Protein AF-R1CLS2-F1 (afdb_monomer_lite)

Foldseek 3Di:
DDDDDPCLQVLLQVLLLVQCPVPDDCVLVPDPPPDPGDGQLRSLLVLQQVVRWDADSVQCVVVVSDPVSRDPVRTGNDQASPDDPVVCVVPHDRPGRHPPSVVSVVVVPPPPPPPPDPPPPDDDDDDDDDDDDDDDDDDDDDDDDDDDDDDDDDDDDDDD

pLDDT: mean 72.91, std 21.77, range [36.19, 95.88]

Structure (mmCIF, N/CA/C/O backbone):
data_AF-R1CLS2-F1
#
_entry.id   AF-R1CLS2-F1
#
loop_
_atom_site.group_PDB
_atom_site.id
_atom_site.type_symbol
_atom_site.label_atom_id
_atom_site.label_alt_id
_atom_site.label_comp_id
_atom_site.label_asym_id
_atom_site.label_entity_id
_atom_site.label_seq_id
_atom_site.pdbx_PDB_ins_code
_atom_site.Cartn_x
_atom_site.Cartn_y
_atom_site.Cartn_z
_atom_site.occupancy
_atom_site.B_iso_or_equiv
_atom_site.auth_seq_id
_atom_site.auth_comp_id
_atom_site.auth_asym_id
_atom_site.auth_atom_id
_atom_site.pdbx_PDB_model_num
ATOM 1 N N . MET A 1 1 ? 19.964 -4.151 0.908 1.00 48.62 1 MET A N 1
ATOM 2 C CA . MET A 1 1 ? 18.834 -3.335 1.401 1.00 48.62 1 MET A CA 1
ATOM 3 C C . MET A 1 1 ? 18.863 -2.016 0.656 1.00 48.62 1 MET A C 1
ATOM 5 O O . MET A 1 1 ? 19.918 -1.396 0.639 1.00 48.62 1 MET A O 1
ATOM 9 N N . ALA A 1 2 ? 17.778 -1.633 -0.018 1.00 56.06 2 ALA A N 1
ATOM 10 C CA . ALA A 1 2 ? 17.713 -0.343 -0.700 1.00 56.06 2 ALA A CA 1
ATOM 11 C C . ALA A 1 2 ? 17.706 0.777 0.351 1.00 56.06 2 ALA A C 1
ATOM 13 O O . ALA A 1 2 ? 16.836 0.814 1.221 1.00 56.06 2 ALA A O 1
ATOM 14 N N . THR A 1 3 ? 18.704 1.656 0.313 1.00 66.44 3 THR A N 1
ATOM 15 C CA . THR A 1 3 ? 18.784 2.803 1.221 1.00 66.44 3 THR A CA 1
ATOM 16 C C . THR A 1 3 ? 17.683 3.793 0.857 1.00 66.44 3 THR A C 1
ATOM 18 O O . THR A 1 3 ? 17.648 4.277 -0.270 1.00 66.44 3 THR A O 1
ATOM 21 N N . PHE A 1 4 ? 16.788 4.093 1.799 1.00 66.50 4 PHE A N 1
ATOM 22 C CA . PHE A 1 4 ? 15.681 5.028 1.590 1.00 66.50 4 PHE A CA 1
ATOM 23 C C . PHE A 1 4 ? 16.217 6.434 1.287 1.00 66.50 4 PHE A C 1
ATOM 25 O O . PHE A 1 4 ? 16.852 7.056 2.142 1.00 66.50 4 PHE A O 1
ATOM 32 N N . GLN A 1 5 ? 15.969 6.943 0.081 1.00 76.88 5 GLN A N 1
ATOM 33 C CA . GLN A 1 5 ? 16.401 8.274 -0.331 1.00 76.88 5 GLN A CA 1
ATOM 34 C C . GLN A 1 5 ? 15.282 9.301 -0.147 1.00 76.88 5 GLN A C 1
ATOM 36 O O . GLN A 1 5 ? 14.079 9.023 -0.229 1.00 76.88 5 GLN A O 1
ATOM 41 N N . LYS A 1 6 ? 15.677 10.555 0.091 1.00 75.31 6 LYS A N 1
ATOM 42 C CA . LYS A 1 6 ? 14.738 11.677 0.162 1.00 75.31 6 LYS A CA 1
ATOM 43 C C . LYS A 1 6 ? 13.980 11.785 -1.168 1.00 75.31 6 LYS A C 1
ATOM 45 O O . LYS A 1 6 ? 14.580 12.027 -2.207 1.00 75.31 6 LYS A O 1
ATOM 50 N N . GLY A 1 7 ? 12.655 11.639 -1.118 1.00 78.12 7 GLY A N 1
ATOM 51 C CA . GLY A 1 7 ? 11.774 11.688 -2.294 1.00 78.12 7 GLY A CA 1
ATOM 52 C C . GLY A 1 7 ? 11.154 10.342 -2.678 1.00 78.12 7 GLY A C 1
ATOM 53 O O . GLY A 1 7 ? 10.145 10.324 -3.384 1.00 78.12 7 GLY A O 1
ATOM 54 N N . ASP A 1 8 ? 11.659 9.233 -2.143 1.00 85.00 8 ASP A N 1
ATOM 55 C CA . ASP A 1 8 ? 11.155 7.888 -2.442 1.00 85.00 8 ASP A CA 1
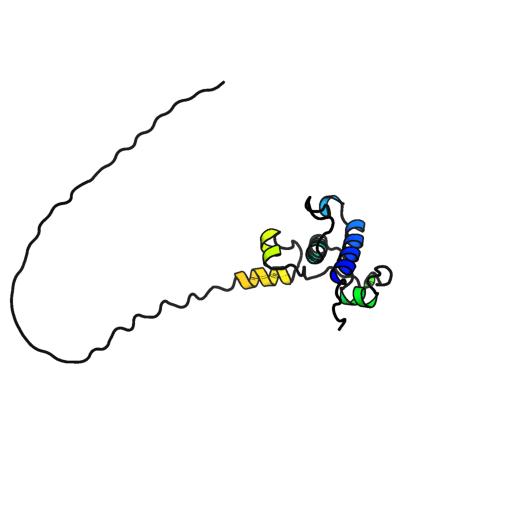ATOM 56 C C . ASP A 1 8 ? 9.723 7.677 -1.953 1.00 85.00 8 ASP A C 1
ATOM 58 O O . ASP A 1 8 ? 8.908 7.081 -2.651 1.00 85.00 8 ASP A O 1
ATOM 62 N N . SER A 1 9 ? 9.363 8.278 -0.814 1.00 85.50 9 SER A N 1
ATOM 63 C CA . SER A 1 9 ? 7.979 8.283 -0.319 1.00 85.50 9 SER A CA 1
ATOM 64 C C . SER A 1 9 ? 6.999 8.887 -1.332 1.00 85.50 9 SER A C 1
ATOM 66 O O . SER A 1 9 ? 5.923 8.340 -1.560 1.00 85.50 9 SER A O 1
ATOM 68 N N . ASN A 1 10 ? 7.382 9.987 -1.994 1.00 89.50 10 ASN A N 1
ATOM 69 C CA . ASN A 1 10 ? 6.529 10.643 -2.988 1.00 89.50 10 ASN A CA 1
ATOM 70 C C . ASN A 1 10 ? 6.423 9.815 -4.271 1.00 89.50 10 ASN A C 1
ATOM 72 O O . ASN A 1 10 ? 5.337 9.709 -4.837 1.00 89.50 10 ASN A O 1
ATOM 76 N N . ARG A 1 11 ? 7.533 9.215 -4.720 1.00 91.06 11 ARG A N 1
ATOM 77 C CA . ARG A 1 11 ? 7.553 8.357 -5.913 1.00 91.06 11 ARG A CA 1
ATOM 78 C C . ARG A 1 11 ? 6.727 7.087 -5.700 1.00 91.06 11 ARG A C 1
ATOM 80 O O . ARG A 1 11 ? 5.845 6.794 -6.503 1.00 91.06 11 ARG A O 1
ATOM 87 N N . CYS A 1 12 ? 6.921 6.424 -4.563 1.00 91.62 12 CYS A N 1
ATOM 88 C CA . CYS A 1 12 ? 6.144 5.265 -4.125 1.00 91.62 12 CYS A CA 1
ATOM 89 C C . CYS A 1 12 ? 4.646 5.585 -4.025 1.00 91.62 12 CYS A C 1
ATOM 91 O O . CYS A 1 12 ? 3.813 4.873 -4.582 1.00 91.62 12 CYS A O 1
ATOM 93 N N . ARG A 1 13 ? 4.296 6.706 -3.383 1.00 91.62 13 ARG A N 1
ATOM 94 C CA . ARG A 1 13 ? 2.909 7.172 -3.288 1.00 91.62 13 ARG A CA 1
ATOM 95 C C . ARG A 1 13 ? 2.264 7.320 -4.660 1.00 91.62 13 ARG A C 1
ATOM 97 O O . ARG A 1 13 ? 1.186 6.781 -4.871 1.00 91.62 13 ARG A O 1
ATOM 104 N N . ASN A 1 14 ? 2.917 8.034 -5.574 1.00 91.94 14 ASN A N 1
ATOM 105 C CA . ASN A 1 14 ? 2.370 8.282 -6.905 1.00 91.94 14 ASN A CA 1
ATOM 106 C C . ASN A 1 14 ? 2.183 6.968 -7.687 1.00 91.94 14 ASN A C 1
ATOM 108 O O . ASN A 1 14 ? 1.203 6.824 -8.414 1.00 91.94 14 ASN A O 1
ATOM 112 N N . ALA A 1 15 ? 3.097 6.005 -7.528 1.00 93.25 15 ALA A N 1
ATOM 113 C CA . ALA A 1 15 ? 2.966 4.676 -8.118 1.00 93.25 15 ALA A CA 1
ATOM 114 C C . ALA A 1 15 ? 1.733 3.938 -7.561 1.00 93.25 15 ALA A C 1
ATOM 116 O O . ALA A 1 15 ? 0.880 3.491 -8.325 1.00 93.25 15 ALA A O 1
ATOM 117 N N . TYR A 1 16 ? 1.564 3.889 -6.239 1.00 93.94 16 TYR A N 1
ATOM 118 C CA . TYR A 1 16 ? 0.385 3.256 -5.640 1.00 93.94 16 TYR A CA 1
ATOM 119 C C . TYR A 1 16 ? -0.923 3.969 -5.987 1.00 93.94 16 TYR A C 1
ATOM 121 O O . TYR A 1 16 ? -1.912 3.298 -6.265 1.00 93.94 16 TYR A O 1
ATOM 129 N N . GLU A 1 17 ? -0.942 5.303 -6.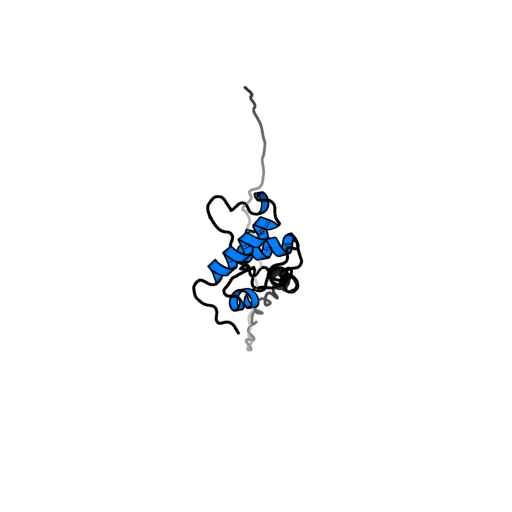030 1.00 92.38 17 GLU A N 1
ATOM 130 C CA . GLU A 1 17 ? -2.116 6.067 -6.469 1.00 92.38 17 GLU A CA 1
ATOM 131 C C . GLU A 1 17 ? -2.544 5.654 -7.879 1.00 92.38 17 GLU A C 1
ATOM 133 O O . GLU A 1 17 ? -3.722 5.378 -8.087 1.00 92.38 17 GLU A O 1
ATOM 138 N N . LYS A 1 18 ? -1.609 5.531 -8.834 1.00 91.75 18 LYS A N 1
ATOM 139 C CA . LYS A 1 18 ? -1.923 5.068 -10.198 1.00 91.75 18 LYS A CA 1
ATOM 140 C C . LYS A 1 18 ? -2.582 3.689 -10.198 1.00 91.75 18 LYS A C 1
ATOM 142 O O . LYS A 1 18 ? -3.587 3.498 -10.878 1.00 91.75 18 LYS A O 1
ATOM 147 N N . VAL A 1 19 ? -2.044 2.743 -9.425 1.00 93.06 19 VAL A N 1
ATOM 148 C CA . VAL A 1 19 ? -2.601 1.383 -9.335 1.00 93.06 19 VAL A CA 1
ATOM 149 C C . VAL A 1 19 ? -4.007 1.402 -8.742 1.00 93.06 19 VAL A C 1
ATOM 151 O O . VAL A 1 19 ? -4.910 0.761 -9.276 1.00 93.06 19 VAL A O 1
ATOM 154 N N . LEU A 1 20 ? -4.205 2.156 -7.662 1.00 92.31 20 LEU A N 1
ATOM 155 C CA . LEU A 1 20 ? -5.496 2.252 -6.993 1.00 92.31 20 LEU A CA 1
ATOM 156 C C . LEU A 1 20 ? -6.531 2.965 -7.867 1.00 92.31 20 LEU A C 1
ATOM 158 O O . LEU A 1 20 ? -7.653 2.486 -7.966 1.00 92.31 20 LEU A O 1
ATOM 162 N N . HIS A 1 21 ? -6.157 4.041 -8.565 1.00 90.44 21 HIS A N 1
ATOM 163 C CA . HIS A 1 21 ? -7.028 4.734 -9.521 1.00 90.44 21 HIS A CA 1
ATOM 164 C C . HIS A 1 21 ? -7.456 3.864 -10.703 1.00 90.44 21 HIS A C 1
ATOM 166 O O . HIS A 1 21 ? -8.518 4.115 -11.268 1.00 90.44 21 HIS A O 1
ATOM 172 N N . ALA A 1 22 ? -6.661 2.858 -11.069 1.00 90.25 22 ALA A N 1
ATOM 173 C CA . ALA A 1 22 ? -7.019 1.917 -12.122 1.00 90.25 22 ALA A CA 1
ATOM 174 C C . ALA A 1 22 ? -8.029 0.847 -11.665 1.00 90.25 22 ALA A C 1
ATOM 176 O O . ALA A 1 22 ? -8.716 0.282 -12.509 1.00 90.25 22 ALA A O 1
ATOM 177 N N . GLN A 1 23 ? -8.117 0.555 -10.361 1.00 90.31 23 GLN A N 1
ATOM 178 C CA . GLN A 1 23 ? -8.916 -0.567 -9.838 1.00 90.31 23 GLN A CA 1
ATOM 179 C C . GLN A 1 23 ? -10.092 -0.146 -8.952 1.00 90.31 23 GLN A C 1
ATOM 181 O O . GLN A 1 23 ? -11.074 -0.875 -8.849 1.00 90.31 23 GLN A O 1
ATOM 186 N N . LEU A 1 24 ? -10.011 1.012 -8.298 1.00 88.69 24 LEU A N 1
ATOM 187 C CA . LEU A 1 24 ? -11.019 1.483 -7.355 1.00 88.69 24 LEU A CA 1
ATOM 188 C C . LEU A 1 24 ? -11.796 2.666 -7.924 1.00 88.69 24 LEU A C 1
ATOM 190 O O . LEU A 1 24 ? -11.267 3.516 -8.642 1.00 88.69 24 LEU A O 1
ATOM 194 N N . ALA A 1 25 ? -13.071 2.748 -7.546 1.00 85.25 25 ALA A N 1
ATOM 195 C CA . ALA A 1 25 ? -13.911 3.883 -7.890 1.00 85.25 25 ALA A CA 1
ATOM 196 C C . ALA A 1 25 ? -13.323 5.180 -7.316 1.00 85.25 25 ALA A C 1
ATOM 198 O O . ALA A 1 25 ? -12.895 5.223 -6.160 1.00 85.25 25 ALA A O 1
ATOM 199 N N . ARG A 1 26 ? -13.376 6.269 -8.094 1.00 79.25 26 ARG A N 1
ATOM 200 C CA . ARG A 1 26 ? -12.875 7.588 -7.668 1.00 79.25 26 ARG A CA 1
ATOM 201 C C . ARG A 1 26 ? -13.429 8.037 -6.317 1.00 79.25 26 ARG A C 1
ATOM 203 O O . ARG A 1 26 ? -12.672 8.595 -5.543 1.00 79.25 26 ARG A O 1
ATOM 210 N N . ALA A 1 27 ? -14.686 7.721 -6.003 1.00 77.88 27 ALA A N 1
ATOM 211 C CA . ALA A 1 27 ? -15.310 8.068 -4.725 1.00 77.88 27 ALA A CA 1
ATOM 212 C C . ALA A 1 27 ? -14.598 7.463 -3.495 1.00 77.88 27 ALA A C 1
ATOM 214 O O . ALA A 1 27 ? -14.618 8.057 -2.423 1.00 77.88 27 ALA A O 1
ATOM 215 N N . LEU A 1 28 ? -13.949 6.301 -3.639 1.00 78.50 28 LEU A N 1
ATOM 216 C CA . LEU A 1 28 ? -13.178 5.653 -2.565 1.00 78.50 28 LEU A CA 1
ATOM 217 C C . LEU A 1 28 ? -11.769 6.242 -2.415 1.00 78.50 28 LEU A C 1
ATOM 219 O O . LEU A 1 28 ? -11.137 6.117 -1.366 1.00 78.50 28 LEU A O 1
ATOM 223 N N . LEU A 1 29 ? -11.282 6.860 -3.489 1.00 75.19 29 LEU A N 1
ATOM 224 C CA . LEU A 1 29 ? -9.976 7.503 -3.589 1.00 75.19 29 LEU A CA 1
ATOM 225 C C . LEU A 1 29 ? -10.060 9.010 -3.372 1.00 75.19 29 LEU A C 1
ATOM 227 O O . LEU A 1 29 ? -9.019 9.660 -3.315 1.00 75.19 29 LEU A O 1
ATOM 231 N N . ASP A 1 30 ? -11.276 9.559 -3.300 1.00 61.69 30 ASP A N 1
ATOM 232 C CA . ASP A 1 30 ? -11.491 10.994 -3.315 1.00 61.69 30 ASP A CA 1
ATOM 233 C C . ASP A 1 30 ? -10.780 11.592 -2.100 1.00 61.69 30 ASP A C 1
ATOM 235 O O . ASP A 1 30 ? -11.051 11.200 -0.953 1.00 61.69 30 ASP A O 1
ATOM 239 N N . PRO A 1 31 ? -9.788 12.464 -2.326 1.00 59.91 31 PRO A N 1
ATOM 240 C CA . PRO A 1 31 ? -9.009 13.004 -1.244 1.00 59.91 31 PRO A CA 1
ATOM 241 C C . PRO A 1 31 ? -9.921 13.695 -0.236 1.00 59.91 31 PRO A C 1
ATOM 243 O O . PRO A 1 31 ? -10.834 14.448 -0.579 1.00 59.91 31 PRO A O 1
ATOM 246 N N . HIS A 1 32 ? -9.603 13.511 1.045 1.00 53.94 32 HIS A N 1
ATOM 247 C CA . HIS A 1 32 ? -10.025 14.440 2.085 1.00 53.94 32 HIS A CA 1
ATOM 248 C C . HIS A 1 32 ? -9.829 15.858 1.531 1.00 53.94 32 HIS A C 1
ATOM 250 O O . HIS A 1 32 ? -8.701 16.176 1.151 1.00 53.94 32 HIS A O 1
ATOM 256 N N . LYS A 1 33 ? -10.910 16.657 1.469 1.00 54.22 33 LYS A N 1
ATOM 257 C CA . LYS A 1 33 ? -11.125 17.939 0.745 1.00 54.22 33 LYS A CA 1
ATOM 258 C C . LYS A 1 33 ? -10.025 19.033 0.823 1.00 54.22 33 LYS A C 1
ATOM 260 O O . LYS A 1 33 ? -10.251 20.157 0.395 1.00 54.22 33 LYS A O 1
ATOM 265 N N . LYS A 1 34 ? -8.850 18.753 1.393 1.00 58.12 34 LYS A N 1
ATOM 266 C CA . LYS A 1 34 ? -7.709 19.652 1.601 1.00 58.12 34 LYS A CA 1
ATOM 267 C C . LYS A 1 34 ? -6.365 19.135 1.049 1.00 58.12 34 LYS A C 1
ATOM 269 O O . LYS A 1 34 ? -5.460 19.945 0.904 1.00 58.12 34 LYS A O 1
ATOM 274 N N . ASN A 1 35 ? -6.198 17.841 0.739 1.00 58.16 35 ASN A N 1
ATOM 275 C CA . ASN A 1 35 ? -4.904 17.281 0.306 1.00 58.16 35 ASN A CA 1
ATOM 276 C C . ASN A 1 35 ? -4.974 16.680 -1.098 1.00 58.16 35 ASN A C 1
ATOM 278 O O . ASN A 1 35 ? -5.714 15.738 -1.323 1.00 58.16 35 ASN A O 1
ATOM 282 N N . LYS A 1 36 ? -4.133 17.158 -2.021 1.00 72.44 36 LYS A N 1
ATOM 283 C CA . LYS A 1 36 ? -4.066 16.672 -3.413 1.00 72.44 36 LYS A CA 1
ATOM 284 C C . LYS A 1 36 ? -3.644 15.195 -3.549 1.00 72.44 36 LYS A C 1
ATOM 286 O O . LYS A 1 36 ? -3.848 14.616 -4.608 1.00 72.44 36 LYS A O 1
ATOM 291 N N . HIS A 1 37 ? -3.047 14.608 -2.508 1.00 81.69 37 HIS A N 1
ATOM 292 C CA . HIS A 1 37 ? -2.460 13.267 -2.543 1.00 81.69 37 HIS A CA 1
ATOM 293 C C . HIS A 1 37 ? -2.788 12.444 -1.289 1.00 81.69 37 HIS A C 1
ATOM 295 O O . HIS A 1 37 ? -2.855 12.976 -0.177 1.00 81.69 37 HIS A O 1
ATOM 301 N N . ILE A 1 38 ? -2.909 11.133 -1.469 1.00 87.19 38 ILE A N 1
ATOM 302 C CA . ILE A 1 38 ? -3.156 10.106 -0.457 1.00 87.19 38 ILE A CA 1
ATOM 303 C C . ILE A 1 38 ? -1.816 9.636 0.116 1.00 87.19 38 ILE A C 1
ATOM 305 O O . ILE A 1 38 ? -0.906 9.310 -0.624 1.00 87.19 38 ILE A O 1
ATOM 309 N N . SER A 1 39 ? -1.640 9.566 1.437 1.00 88.69 39 SER A N 1
ATOM 310 C CA . SER A 1 39 ? -0.372 9.061 2.005 1.00 88.69 39 SER A CA 1
ATOM 311 C C . SER A 1 39 ? -0.088 7.594 1.628 1.00 88.69 39 SER A C 1
ATOM 313 O O . SER A 1 39 ? -1.022 6.813 1.464 1.00 88.69 39 SER A O 1
ATOM 315 N N . VAL A 1 40 ? 1.188 7.177 1.594 1.00 91.50 40 VAL A N 1
ATOM 316 C CA . VAL A 1 40 ? 1.577 5.770 1.325 1.00 91.50 40 VAL A CA 1
ATOM 317 C C . VAL A 1 40 ? 0.836 4.791 2.240 1.00 91.50 40 VAL A C 1
ATOM 319 O O . VAL A 1 40 ? 0.314 3.781 1.773 1.00 91.50 40 VAL A O 1
ATOM 322 N N . GLY A 1 41 ? 0.740 5.101 3.537 1.00 92.25 41 GLY A N 1
ATOM 323 C CA . GLY A 1 41 ? 0.046 4.235 4.489 1.00 92.25 41 GLY A CA 1
ATOM 324 C C . GLY A 1 41 ? -1.459 4.130 4.224 1.00 92.25 41 GLY A C 1
ATOM 325 O O . GLY A 1 41 ? -2.053 3.069 4.408 1.00 92.25 41 GLY A O 1
ATOM 326 N N . ARG A 1 42 ? -2.086 5.202 3.725 1.00 90.88 42 ARG A N 1
ATOM 327 C CA . ARG A 1 42 ? -3.493 5.171 3.307 1.00 90.88 42 ARG A CA 1
ATOM 328 C C . ARG A 1 42 ? -3.673 4.399 1.997 1.00 90.88 42 ARG A C 1
ATOM 330 O O . ARG A 1 42 ? -4.616 3.621 1.914 1.00 90.88 42 ARG A O 1
ATOM 337 N N . CYS A 1 43 ? -2.757 4.522 1.032 1.00 93.19 43 CYS A N 1
ATOM 338 C CA . CYS A 1 43 ? -2.761 3.681 -0.170 1.00 93.19 43 CYS A CA 1
ATOM 339 C C . CYS A 1 43 ? -2.691 2.191 0.194 1.00 93.19 43 CYS A C 1
ATOM 341 O O . CYS A 1 43 ? -3.496 1.398 -0.284 1.00 93.19 43 CYS A O 1
ATOM 343 N N . ARG A 1 44 ? -1.786 1.816 1.106 1.00 94.81 44 ARG A N 1
ATOM 344 C CA . ARG A 1 44 ? -1.667 0.429 1.582 1.00 94.81 44 ARG A CA 1
ATOM 345 C C . ARG A 1 44 ? -2.907 -0.031 2.344 1.00 94.81 44 ARG A C 1
ATOM 347 O O . ARG A 1 44 ? -3.340 -1.156 2.152 1.00 94.81 44 ARG A O 1
ATOM 354 N N . MET A 1 45 ? -3.516 0.830 3.159 1.00 94.00 45 MET A N 1
ATOM 355 C CA . MET A 1 45 ? -4.787 0.516 3.822 1.00 94.00 45 MET A CA 1
ATOM 356 C C . MET A 1 45 ? -5.912 0.246 2.810 1.00 94.00 45 MET A C 1
ATOM 358 O O . MET A 1 45 ? -6.643 -0.724 2.965 1.00 94.00 45 MET A O 1
ATOM 362 N N . LEU A 1 46 ? -6.054 1.074 1.772 1.00 93.44 46 LEU A N 1
ATOM 363 C CA . LEU A 1 46 ? -7.044 0.846 0.715 1.00 93.44 46 LEU A CA 1
ATOM 364 C C . LEU A 1 46 ? -6.767 -0.464 -0.028 1.00 93.44 46 LEU A C 1
ATOM 366 O O . LEU A 1 46 ? -7.694 -1.225 -0.285 1.00 93.44 46 LEU A O 1
ATOM 370 N N . ALA A 1 47 ? -5.496 -0.759 -0.298 1.00 94.94 47 ALA A N 1
ATOM 371 C CA . ALA A 1 47 ? -5.101 -2.019 -0.908 1.00 94.94 47 ALA A CA 1
ATOM 372 C C . ALA A 1 47 ? -5.461 -3.237 -0.043 1.00 94.94 47 ALA A C 1
ATOM 374 O O . ALA A 1 47 ? -6.039 -4.183 -0.565 1.00 94.94 47 ALA A O 1
ATOM 375 N N . VAL A 1 48 ? -5.220 -3.183 1.273 1.00 95.25 48 VAL A N 1
ATOM 376 C CA . VAL A 1 48 ? -5.668 -4.217 2.228 1.00 95.25 48 VAL A CA 1
ATOM 377 C C . VAL A 1 48 ? -7.190 -4.371 2.189 1.00 95.25 48 VAL A C 1
ATOM 379 O O . VAL A 1 48 ? -7.705 -5.478 2.063 1.00 95.25 48 VAL A O 1
ATOM 382 N N . ASN A 1 49 ? -7.921 -3.260 2.307 1.00 94.31 49 ASN A N 1
ATOM 383 C CA . ASN A 1 49 ? -9.376 -3.270 2.460 1.00 94.31 49 ASN A CA 1
ATOM 384 C C . ASN A 1 49 ? -10.109 -3.768 1.207 1.00 94.31 49 ASN A C 1
ATOM 386 O O . ASN A 1 49 ? -11.197 -4.326 1.324 1.00 94.31 49 ASN A O 1
ATOM 390 N N . HIS A 1 50 ? -9.524 -3.549 0.028 1.00 94.19 50 HIS A N 1
ATOM 391 C CA . HIS A 1 50 ? -10.107 -3.912 -1.263 1.00 94.19 50 HIS A CA 1
ATOM 392 C C . HIS A 1 50 ? -9.368 -5.059 -1.966 1.00 94.19 50 HIS A C 1
ATOM 394 O O . HIS A 1 50 ? -9.632 -5.309 -3.138 1.00 94.19 50 HIS A O 1
ATOM 400 N N . ALA A 1 51 ? -8.448 -5.739 -1.272 1.00 94.56 51 ALA A N 1
ATOM 401 C CA . ALA A 1 51 ? -7.631 -6.825 -1.814 1.00 94.56 51 ALA A CA 1
ATOM 402 C C . ALA A 1 51 ? -6.918 -6.469 -3.139 1.00 94.56 51 ALA A C 1
ATOM 404 O O . ALA A 1 51 ? -6.823 -7.285 -4.053 1.00 94.56 51 ALA A O 1
ATOM 405 N N . VAL A 1 52 ? -6.400 -5.241 -3.243 1.00 94.88 52 VAL A N 1
ATOM 406 C CA . VAL A 1 52 ? -5.656 -4.780 -4.423 1.00 94.88 52 VAL A CA 1
ATOM 407 C C . VAL A 1 52 ? -4.184 -5.143 -4.274 1.00 94.88 52 VAL A C 1
ATOM 409 O O . VAL A 1 52 ? -3.530 -4.747 -3.308 1.00 94.88 52 VAL A O 1
ATOM 412 N N . ALA A 1 53 ? -3.647 -5.866 -5.255 1.00 95.88 53 ALA A N 1
ATOM 413 C CA . ALA A 1 53 ? -2.227 -6.179 -5.308 1.00 95.88 53 ALA A CA 1
ATOM 414 C C . ALA A 1 53 ? -1.402 -4.923 -5.629 1.00 95.88 53 ALA A C 1
ATOM 416 O O . ALA A 1 53 ? -1.704 -4.192 -6.577 1.00 95.88 53 ALA A O 1
ATOM 417 N N . LEU A 1 54 ? -0.349 -4.689 -4.846 1.00 94.88 54 LEU A N 1
ATOM 418 C CA . LEU A 1 54 ? 0.634 -3.630 -5.050 1.00 94.88 54 LEU A CA 1
ATOM 419 C C . LEU A 1 54 ? 2.035 -4.252 -5.163 1.00 94.88 54 LEU A C 1
ATOM 421 O O . LEU A 1 54 ? 2.307 -5.263 -4.511 1.00 94.88 54 LEU A O 1
ATOM 425 N N . PRO A 1 55 ? 2.945 -3.658 -5.950 1.00 94.62 55 PRO A N 1
ATOM 426 C CA . PRO A 1 55 ? 4.349 -4.047 -5.898 1.00 94.62 55 PRO A CA 1
ATOM 427 C C . PRO A 1 55 ? 4.945 -3.680 -4.533 1.00 94.62 55 PRO A C 1
ATOM 429 O O . PRO A 1 55 ? 4.511 -2.715 -3.894 1.00 94.62 55 PRO A O 1
ATOM 432 N N . SER A 1 56 ? 5.945 -4.434 -4.076 1.00 92.19 56 SER A N 1
ATOM 433 C CA . SER A 1 56 ? 6.659 -4.088 -2.844 1.00 92.19 56 SER A CA 1
ATOM 434 C C . SER A 1 56 ? 7.460 -2.789 -3.010 1.00 92.19 56 SER A C 1
ATOM 436 O O . SER A 1 56 ? 7.773 -2.358 -4.124 1.00 92.19 56 SER A O 1
ATOM 438 N N . TYR A 1 57 ? 7.807 -2.142 -1.892 1.00 90.88 57 TYR A N 1
ATOM 439 C CA . TYR A 1 57 ? 8.634 -0.934 -1.947 1.00 90.88 57 TYR A CA 1
ATOM 440 C C . TYR A 1 57 ? 10.019 -1.249 -2.516 1.00 90.88 57 TYR A C 1
ATOM 442 O O . TYR A 1 57 ? 10.561 -0.467 -3.288 1.00 90.88 57 TYR A O 1
ATOM 450 N N . GLU A 1 58 ? 10.580 -2.391 -2.136 1.00 90.88 58 GLU A N 1
ATOM 451 C CA . GLU A 1 58 ? 11.898 -2.855 -2.539 1.00 90.88 58 GLU A CA 1
ATOM 452 C C . GLU A 1 58 ? 11.966 -3.079 -4.050 1.00 90.88 58 GLU A C 1
ATOM 454 O O . GLU A 1 58 ? 12.912 -2.624 -4.691 1.00 90.88 58 GLU A O 1
ATOM 459 N N . GLU A 1 59 ? 10.945 -3.714 -4.628 1.00 91.56 59 GLU A N 1
ATOM 460 C CA . GLU A 1 59 ? 10.858 -3.933 -6.074 1.00 91.56 59 GLU A CA 1
ATOM 461 C C . GLU A 1 59 ? 10.632 -2.633 -6.836 1.00 91.56 59 GLU A C 1
ATOM 463 O O . GLU A 1 59 ? 11.318 -2.384 -7.824 1.00 91.56 59 GLU A O 1
ATOM 468 N N . LEU A 1 60 ? 9.736 -1.767 -6.350 1.00 91.81 60 LEU A N 1
ATOM 469 C CA . LEU A 1 60 ? 9.553 -0.433 -6.922 1.00 91.81 60 LEU A CA 1
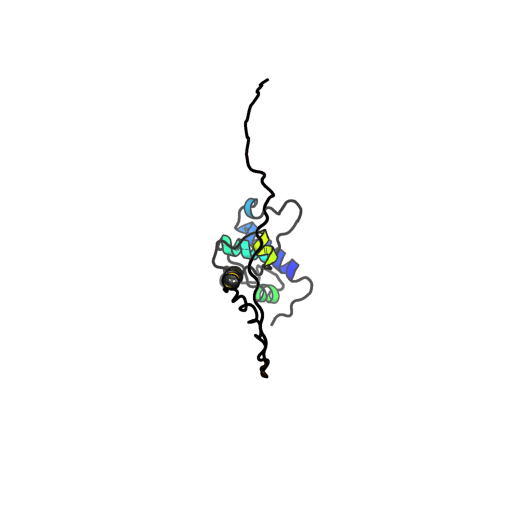ATOM 470 C C . LEU A 1 60 ? 10.848 0.375 -6.875 1.00 91.81 60 LEU A C 1
ATOM 472 O O . LEU A 1 60 ? 11.210 1.011 -7.855 1.00 91.81 60 LEU A O 1
ATOM 476 N N . SER A 1 61 ? 11.553 0.359 -5.747 1.00 90.94 61 SER A N 1
ATOM 477 C CA . SER A 1 61 ? 12.806 1.089 -5.573 1.00 90.94 61 SER A CA 1
ATOM 478 C C . SER A 1 61 ? 13.889 0.557 -6.513 1.00 90.94 61 SER A C 1
ATOM 480 O O . SER A 1 61 ? 14.568 1.356 -7.158 1.00 90.94 61 SER A O 1
ATOM 482 N N . ALA A 1 62 ? 14.004 -0.767 -6.658 1.00 90.38 62 ALA A N 1
ATOM 483 C CA . ALA A 1 62 ? 14.927 -1.400 -7.599 1.00 90.38 62 ALA A CA 1
ATOM 484 C C . ALA A 1 62 ? 14.593 -1.065 -9.064 1.00 90.38 62 ALA A C 1
ATOM 486 O O . ALA A 1 62 ? 15.498 -0.891 -9.875 1.00 90.38 62 ALA A O 1
ATOM 487 N N . ALA A 1 63 ? 13.308 -0.914 -9.381 1.00 90.38 63 ALA A N 1
ATOM 488 C CA . ALA A 1 63 ? 12.807 -0.513 -10.692 1.00 90.38 63 ALA A CA 1
ATOM 489 C C . ALA A 1 63 ? 12.798 1.014 -10.921 1.00 90.38 63 ALA A C 1
ATOM 491 O O . ALA A 1 63 ? 12.234 1.492 -11.901 1.00 90.38 63 ALA A O 1
ATOM 492 N N . GLY A 1 64 ? 13.366 1.820 -10.014 1.00 90.69 64 GLY A N 1
ATOM 493 C CA . GLY A 1 64 ? 13.377 3.282 -10.160 1.00 90.69 64 GLY A CA 1
ATOM 494 C C . GLY A 1 64 ? 11.994 3.942 -10.044 1.00 90.69 64 GLY A C 1
ATOM 495 O O . GLY A 1 64 ? 11.809 5.072 -10.495 1.00 90.69 64 GLY A O 1
ATOM 496 N N . PHE A 1 65 ? 11.045 3.268 -9.393 1.00 90.88 65 PHE A N 1
ATOM 497 C CA . PHE A 1 65 ? 9.628 3.622 -9.250 1.00 90.88 65 PHE A CA 1
ATOM 498 C C . PHE A 1 65 ? 8.824 3.590 -10.554 1.00 90.88 65 PHE A C 1
ATOM 500 O O . PHE A 1 65 ? 7.762 4.216 -10.640 1.00 90.88 65 PHE A O 1
ATOM 507 N N . ASP A 1 66 ? 9.305 2.842 -11.543 1.00 90.69 66 ASP A N 1
ATOM 508 C CA . ASP A 1 66 ? 8.532 2.488 -12.722 1.00 90.69 66 ASP A CA 1
ATOM 509 C C . ASP A 1 66 ? 7.654 1.258 -12.436 1.00 90.69 66 ASP A C 1
ATOM 511 O O . ASP A 1 66 ? 8.138 0.214 -11.999 1.00 90.69 66 ASP A O 1
ATOM 515 N N . LEU A 1 67 ? 6.342 1.396 -12.645 1.00 90.81 67 LEU A N 1
ATOM 516 C CA . LEU A 1 67 ? 5.375 0.320 -12.412 1.00 90.81 67 LEU A CA 1
ATOM 517 C C . LEU A 1 67 ? 5.451 -0.755 -13.490 1.00 90.81 67 LEU A C 1
ATOM 519 O O . LEU A 1 67 ? 5.225 -1.924 -13.185 1.00 90.81 67 LEU A O 1
ATOM 523 N N . ASP A 1 68 ? 5.753 -0.364 -14.727 1.00 91.31 68 ASP A N 1
ATOM 524 C CA . ASP A 1 68 ? 5.754 -1.277 -15.870 1.00 91.31 68 ASP A CA 1
ATOM 525 C C . ASP A 1 68 ? 7.004 -2.171 -15.870 1.00 91.31 68 ASP A C 1
ATOM 527 O O . ASP A 1 68 ? 7.010 -3.254 -16.451 1.00 91.31 68 ASP A O 1
ATOM 531 N N . ALA A 1 69 ? 8.038 -1.764 -15.130 1.00 90.94 69 ALA A N 1
ATOM 532 C CA . ALA A 1 69 ? 9.252 -2.537 -14.903 1.00 90.94 69 ALA A CA 1
ATOM 533 C C . ALA A 1 69 ? 9.123 -3.600 -13.788 1.00 90.94 69 ALA A C 1
ATOM 535 O O . ALA A 1 69 ? 10.023 -4.430 -13.641 1.00 90.94 69 ALA A O 1
ATOM 536 N N . VAL A 1 70 ? 8.031 -3.612 -13.005 1.00 92.25 70 VAL A N 1
ATOM 537 C CA . VAL A 1 70 ? 7.784 -4.635 -11.970 1.00 92.25 70 VAL A CA 1
ATOM 538 C C . VAL A 1 70 ? 6.732 -5.639 -12.463 1.00 92.25 70 VAL A C 1
ATOM 540 O O . VAL A 1 70 ? 5.562 -5.266 -12.583 1.00 92.25 70 VAL A O 1
ATOM 543 N N . PRO A 1 71 ? 7.090 -6.921 -12.682 1.00 92.38 71 PRO A N 1
ATOM 544 C CA . PRO A 1 71 ? 6.154 -7.938 -13.166 1.00 92.38 71 PRO A CA 1
ATOM 545 C C . PRO A 1 71 ? 4.933 -8.077 -12.253 1.00 92.38 71 PRO A C 1
ATOM 547 O O . PRO A 1 71 ? 5.079 -8.175 -11.030 1.00 92.38 71 PRO A O 1
ATOM 550 N N . ARG A 1 72 ? 3.728 -8.101 -12.837 1.00 91.50 72 ARG A N 1
ATOM 551 C CA . ARG A 1 72 ? 2.449 -8.132 -12.101 1.00 91.50 72 ARG A CA 1
ATOM 552 C C . ARG A 1 72 ? 2.297 -9.377 -11.230 1.00 91.50 72 ARG A C 1
ATOM 554 O O . ARG A 1 72 ? 1.615 -9.319 -10.215 1.00 91.50 72 ARG A O 1
ATOM 561 N N . GLU A 1 73 ? 2.968 -10.469 -11.582 1.00 93.06 73 GLU A N 1
ATOM 562 C CA . GLU A 1 73 ? 2.962 -11.745 -10.858 1.00 93.06 73 GLU A CA 1
ATOM 563 C C . GLU A 1 73 ? 3.635 -11.642 -9.486 1.00 93.06 73 GLU A C 1
ATOM 565 O O . GLU A 1 73 ? 3.384 -12.464 -8.609 1.00 93.06 73 GLU A O 1
ATOM 570 N N . ARG A 1 74 ? 4.498 -10.637 -9.292 1.00 92.06 74 ARG A N 1
ATOM 571 C CA . ARG A 1 74 ? 5.162 -10.380 -8.007 1.00 92.06 74 ARG A CA 1
ATOM 572 C C . ARG A 1 74 ? 4.365 -9.456 -7.097 1.00 92.06 74 ARG A C 1
ATOM 574 O O . ARG A 1 74 ? 4.702 -9.296 -5.928 1.00 92.06 74 ARG A O 1
ATOM 581 N N . TRP A 1 75 ? 3.317 -8.827 -7.624 1.00 95.06 75 TRP A N 1
ATOM 582 C CA . TRP A 1 75 ? 2.509 -7.903 -6.850 1.00 95.06 75 TRP A CA 1
ATOM 583 C C . TRP A 1 75 ? 1.668 -8.698 -5.861 1.00 95.06 75 TRP A C 1
ATOM 585 O O . TRP A 1 75 ? 1.069 -9.716 -6.202 1.00 95.06 75 TRP A O 1
ATOM 595 N N . ALA A 1 76 ? 1.583 -8.203 -4.635 1.00 95.19 76 ALA A N 1
ATOM 596 C CA . ALA A 1 76 ? 0.846 -8.859 -3.570 1.00 95.19 76 ALA A CA 1
ATOM 597 C C . ALA A 1 76 ? -0.040 -7.851 -2.848 1.00 95.19 76 ALA A C 1
ATOM 599 O O . ALA A 1 76 ? 0.245 -6.651 -2.809 1.00 95.19 76 ALA A O 1
ATOM 600 N N . VAL A 1 77 ? -1.134 -8.332 -2.259 1.00 95.19 77 VAL A N 1
ATOM 601 C CA . VAL A 1 77 ? -1.899 -7.504 -1.325 1.00 95.19 77 VAL A CA 1
ATOM 602 C C . VAL A 1 77 ? -0.997 -7.252 -0.113 1.00 95.19 77 VAL A C 1
ATOM 604 O O . VAL A 1 77 ? -0.530 -8.219 0.493 1.00 95.19 77 VAL A O 1
ATOM 607 N N . PRO A 1 78 ? -0.706 -5.989 0.243 1.00 94.19 78 PRO A N 1
ATOM 608 C CA . PRO A 1 78 ? 0.122 -5.709 1.404 1.00 94.19 78 PRO A CA 1
ATOM 609 C C . PRO A 1 78 ? -0.569 -6.236 2.663 1.00 94.19 78 PRO A C 1
ATOM 611 O O . PRO A 1 78 ? -1.751 -5.996 2.866 1.00 94.19 78 PRO A O 1
ATOM 614 N N . ASP A 1 79 ? 0.179 -6.903 3.534 1.00 93.00 79 ASP A N 1
ATOM 615 C CA . ASP A 1 79 ? -0.292 -7.407 4.830 1.00 93.00 79 ASP A CA 1
ATOM 616 C C . ASP A 1 79 ? -0.084 -6.389 5.963 1.00 93.00 79 ASP A C 1
ATOM 618 O O . ASP A 1 79 ? -0.404 -6.652 7.120 1.00 93.00 79 ASP A O 1
ATOM 622 N N . ASP A 1 80 ? 0.469 -5.216 5.650 1.00 92.62 80 ASP A N 1
ATOM 623 C CA . ASP A 1 80 ? 0.781 -4.169 6.612 1.00 92.62 80 ASP A CA 1
ATOM 624 C C . ASP A 1 80 ? 0.472 -2.780 6.053 1.00 92.62 80 ASP A C 1
ATOM 626 O O . ASP A 1 80 ? 0.991 -2.390 5.004 1.00 92.62 80 ASP A O 1
ATOM 630 N N . CYS A 1 81 ? -0.351 -1.997 6.758 1.00 92.44 81 CYS A N 1
ATOM 631 C CA . CYS A 1 81 ? -0.716 -0.654 6.305 1.00 92.44 81 CYS A CA 1
ATOM 632 C C . CYS A 1 81 ? 0.355 0.412 6.579 1.00 92.44 81 CYS A C 1
ATOM 634 O O . CYS A 1 81 ? 0.220 1.523 6.073 1.00 92.44 81 CYS A O 1
ATOM 636 N N . LEU A 1 82 ? 1.387 0.122 7.386 1.00 90.44 82 LEU A N 1
ATOM 637 C CA . LEU A 1 82 ? 2.461 1.049 7.778 1.00 90.44 82 LEU A CA 1
ATOM 638 C C . LEU A 1 82 ? 1.986 2.405 8.347 1.00 90.44 82 LEU A C 1
ATOM 640 O O . LEU A 1 82 ? 2.766 3.353 8.455 1.00 90.44 82 LEU A O 1
ATOM 644 N N . ARG A 1 83 ? 0.708 2.533 8.731 1.00 91.50 83 ARG A N 1
ATOM 645 C CA . ARG A 1 83 ? 0.180 3.757 9.344 1.00 91.50 83 ARG A CA 1
ATOM 646 C C . ARG A 1 83 ? 0.688 3.886 10.782 1.00 91.50 83 ARG A C 1
ATOM 648 O O . ARG A 1 83 ? 0.823 2.907 11.523 1.00 91.50 83 ARG A O 1
ATOM 655 N N . 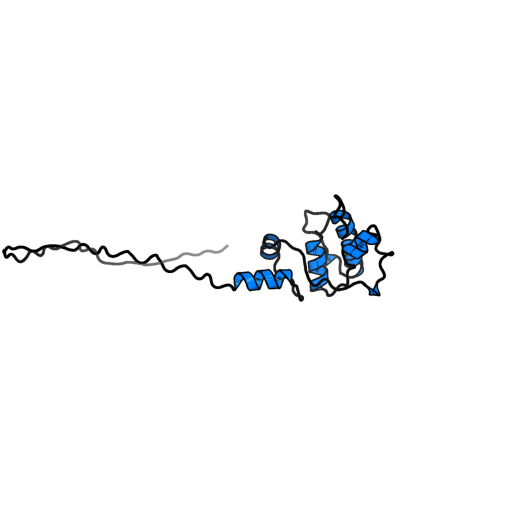PHE A 1 84 ? 0.950 5.124 11.195 1.00 88.44 84 PHE A N 1
ATOM 656 C CA . PHE A 1 84 ? 1.258 5.439 12.590 1.00 88.44 84 PHE A CA 1
ATOM 657 C C . PHE A 1 84 ? 0.054 5.137 13.487 1.00 88.44 84 PHE A C 1
ATOM 659 O O . PHE A 1 84 ? -1.086 5.333 13.071 1.00 88.44 84 PHE A O 1
ATOM 666 N N . VAL A 1 85 ? 0.300 4.731 14.737 1.00 89.25 85 VAL A N 1
ATOM 667 C CA . VAL A 1 85 ? -0.761 4.373 15.702 1.00 89.25 85 VAL A CA 1
ATOM 668 C C . VAL A 1 85 ? -1.776 5.506 15.862 1.00 89.25 85 VAL A C 1
ATOM 670 O O . VAL A 1 85 ? -2.975 5.269 15.797 1.00 89.25 85 VAL A O 1
ATOM 673 N N . LYS A 1 86 ? -1.300 6.756 15.939 1.00 89.06 86 LYS A N 1
ATOM 674 C CA . LYS A 1 86 ? -2.161 7.945 15.972 1.00 89.06 86 LYS A CA 1
ATOM 675 C C . LYS A 1 86 ? -3.123 8.012 14.779 1.00 89.06 86 LYS A C 1
ATOM 677 O O . LYS A 1 86 ? -4.302 8.278 14.956 1.00 89.06 86 LYS A O 1
ATOM 682 N N . LYS A 1 87 ? -2.636 7.726 13.568 1.00 87.25 87 LYS A N 1
ATOM 683 C CA . LYS A 1 87 ? -3.463 7.722 12.352 1.00 87.25 87 LYS A CA 1
ATOM 684 C C . LYS A 1 87 ? -4.453 6.564 12.319 1.00 87.25 87 LYS A C 1
ATOM 686 O O . LYS A 1 87 ? -5.556 6.733 11.818 1.00 87.25 87 LYS A O 1
ATOM 691 N N . ILE A 1 88 ? -4.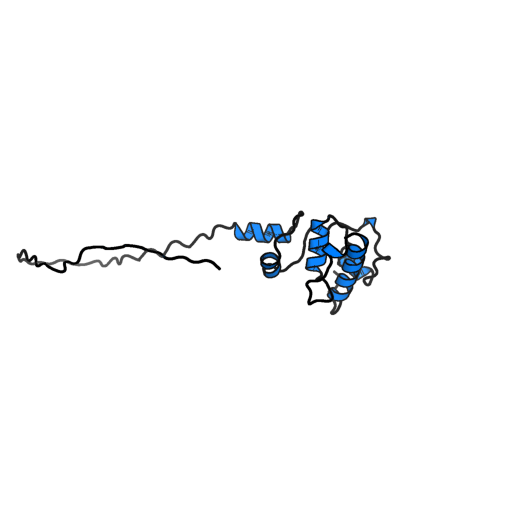074 5.412 12.867 1.00 89.25 88 ILE A N 1
ATOM 692 C CA . ILE A 1 88 ? -4.980 4.271 13.033 1.00 89.25 88 ILE A CA 1
ATOM 693 C C . ILE A 1 88 ? -6.106 4.619 14.017 1.00 89.25 88 ILE A C 1
ATOM 695 O O . ILE A 1 88 ? -7.251 4.278 13.751 1.00 89.25 88 ILE A O 1
ATOM 699 N N . ALA A 1 89 ? -5.809 5.333 15.105 1.00 87.12 89 ALA A N 1
ATOM 700 C CA . ALA A 1 89 ? -6.825 5.796 16.051 1.00 87.12 89 ALA A CA 1
ATOM 701 C C . ALA A 1 89 ? -7.779 6.842 15.438 1.00 87.12 89 ALA A C 1
ATOM 703 O O . ALA A 1 89 ? -8.968 6.821 15.726 1.00 87.12 89 ALA A O 1
ATOM 704 N N . GLU A 1 90 ? -7.272 7.733 14.577 1.00 86.56 90 GLU A N 1
ATOM 705 C CA . GLU A 1 90 ? -8.079 8.7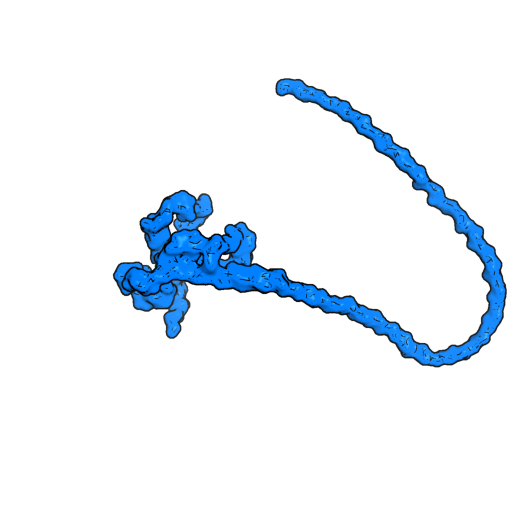64 13.900 1.00 86.56 90 GLU A CA 1
ATOM 706 C C . GLU A 1 90 ? -8.975 8.199 12.781 1.00 86.56 90 GLU A C 1
ATOM 708 O O . GLU A 1 90 ? -10.122 8.609 12.642 1.00 86.56 90 GLU A O 1
ATOM 713 N N . GLU A 1 91 ? -8.451 7.292 11.950 1.00 84.25 91 GLU A N 1
ATOM 714 C CA . GLU A 1 91 ? -9.134 6.807 10.737 1.00 84.25 91 GLU A CA 1
ATOM 715 C C . GLU A 1 91 ? -9.754 5.410 10.882 1.00 84.25 91 GLU A C 1
ATOM 717 O O . GLU A 1 91 ? -10.458 4.956 9.980 1.00 84.25 91 GLU A O 1
ATOM 722 N N . GLY A 1 92 ? -9.445 4.702 11.967 1.00 88.88 92 GLY A N 1
ATOM 723 C CA . GLY A 1 92 ? -9.845 3.318 12.194 1.00 88.88 92 GLY A CA 1
ATOM 724 C C . GLY A 1 92 ? -8.882 2.267 11.625 1.00 88.88 92 GLY A C 1
ATOM 725 O O . GLY A 1 92 ? -7.932 2.541 10.872 1.00 88.88 92 GLY A O 1
ATOM 726 N N . LEU A 1 93 ? -9.141 1.018 12.019 1.00 92.25 93 LEU A N 1
ATOM 727 C CA . LEU A 1 93 ? -8.403 -0.176 11.600 1.00 92.25 93 LEU A CA 1
ATOM 728 C C . LEU A 1 93 ? -8.660 -0.509 10.122 1.00 92.25 93 LEU A C 1
ATOM 730 O O . LEU A 1 93 ? -9.631 -0.055 9.520 1.00 92.25 93 LEU A O 1
ATOM 734 N N . CYS A 1 94 ? -7.772 -1.309 9.530 1.00 93.81 94 CYS A N 1
ATOM 735 C CA . CYS A 1 94 ? -8.055 -1.912 8.227 1.00 93.81 94 CYS A CA 1
ATOM 736 C C . CYS A 1 94 ? -9.190 -2.938 8.380 1.00 93.81 94 CYS A C 1
ATOM 738 O O . CYS A 1 94 ? -9.291 -3.582 9.423 1.00 93.81 94 CYS A O 1
ATOM 740 N N . THR A 1 95 ? -10.019 -3.098 7.350 1.00 92.19 95 THR A N 1
ATOM 741 C CA . THR A 1 95 ? -11.082 -4.115 7.314 1.00 92.19 95 THR A CA 1
ATOM 742 C C . THR A 1 95 ? -10.542 -5.492 6.930 1.00 92.19 95 THR A C 1
ATOM 744 O O . THR A 1 95 ? -11.112 -6.503 7.326 1.00 92.19 95 THR A O 1
ATOM 747 N N . GLY A 1 96 ? -9.441 -5.532 6.172 1.00 90.06 96 GLY A N 1
ATOM 748 C CA . GLY A 1 96 ? -8.720 -6.756 5.823 1.00 90.06 96 GLY A CA 1
ATOM 749 C C . GLY A 1 96 ? -7.601 -7.122 6.813 1.00 90.06 96 GLY A C 1
ATOM 750 O O . GLY A 1 96 ? -7.305 -6.357 7.741 1.00 90.06 96 GLY A O 1
ATOM 751 N N . PRO A 1 97 ? -6.943 -8.280 6.611 1.00 89.75 97 PRO A N 1
ATOM 752 C CA . PRO A 1 97 ? -5.845 -8.734 7.460 1.00 89.75 97 PRO A CA 1
ATOM 753 C C . PRO A 1 97 ? -4.675 -7.745 7.398 1.00 89.75 97 PRO A C 1
ATOM 755 O O . PRO A 1 97 ? -4.099 -7.506 6.341 1.00 89.75 97 PRO A O 1
ATOM 758 N N . CYS A 1 98 ? -4.329 -7.153 8.544 1.00 95.38 98 CYS A N 1
ATOM 759 C CA . CYS A 1 98 ? -3.258 -6.166 8.644 1.00 95.38 98 CYS A CA 1
ATOM 760 C C . CYS A 1 98 ? -2.442 -6.367 9.923 1.00 95.38 98 CYS A C 1
ATOM 762 O O . CYS A 1 98 ? -2.951 -6.163 11.030 1.00 95.38 98 CYS A O 1
ATOM 764 N N . ARG A 1 99 ? -1.159 -6.712 9.773 1.00 93.75 99 ARG A N 1
ATOM 765 C CA . ARG A 1 99 ? -0.220 -6.959 10.874 1.00 93.75 99 ARG A CA 1
ATOM 766 C C . ARG A 1 99 ? -0.089 -5.743 11.782 1.00 93.75 99 ARG A C 1
ATOM 768 O O . ARG A 1 99 ? -0.233 -5.898 12.991 1.00 93.75 99 ARG A O 1
ATOM 775 N N . ARG A 1 100 ? 0.066 -4.528 11.239 1.00 92.62 100 ARG A N 1
ATOM 776 C CA . ARG A 1 100 ? 0.126 -3.292 12.040 1.00 92.62 100 ARG A CA 1
ATOM 777 C C . ARG A 1 100 ? -1.103 -3.104 12.912 1.00 92.62 100 ARG A C 1
ATOM 779 O O . ARG A 1 100 ? -0.969 -2.781 14.089 1.00 92.62 100 ARG A O 1
ATOM 786 N N . CYS A 1 101 ? -2.287 -3.269 12.327 1.00 93.25 101 CYS A N 1
ATOM 787 C CA . CYS A 1 101 ? -3.545 -3.114 13.047 1.00 93.25 101 CYS A CA 1
ATOM 788 C C . CYS A 1 101 ? -3.675 -4.175 14.143 1.00 93.25 101 CYS A C 1
ATOM 790 O O . CYS A 1 101 ? -3.990 -3.815 15.274 1.00 93.25 101 CYS A O 1
ATOM 792 N N . ALA A 1 102 ? -3.329 -5.431 13.843 1.00 91.62 102 ALA A N 1
ATOM 793 C CA . ALA A 1 102 ? -3.312 -6.513 14.821 1.00 91.62 102 ALA A CA 1
ATOM 794 C C . ALA A 1 102 ? -2.339 -6.236 15.981 1.00 91.62 102 ALA A C 1
ATOM 796 O O . ALA A 1 102 ? -2.690 -6.433 17.140 1.00 91.62 102 ALA A O 1
ATOM 797 N N . SER A 1 103 ? -1.135 -5.723 15.703 1.00 89.19 103 SER A N 1
ATOM 798 C CA . SER A 1 103 ? -0.167 -5.372 16.750 1.00 89.19 103 SER A CA 1
ATOM 799 C C . SER A 1 103 ? -0.683 -4.271 17.678 1.00 89.19 103 SER A C 1
ATOM 801 O O . SER A 1 103 ? -0.479 -4.357 18.884 1.00 89.19 103 SER A O 1
ATOM 803 N N . VAL A 1 104 ? -1.370 -3.256 17.141 1.00 87.50 104 VAL A N 1
ATOM 804 C CA . VAL A 1 104 ? -1.954 -2.172 17.950 1.00 87.50 104 VAL A CA 1
ATOM 805 C C . VAL A 1 104 ? -3.078 -2.699 18.840 1.00 87.50 104 VAL A C 1
ATOM 807 O O . VAL A 1 104 ? -3.098 -2.397 20.028 1.00 87.50 104 VAL A O 1
ATOM 810 N N . THR A 1 105 ? -3.973 -3.532 18.305 1.00 84.19 105 THR A N 1
ATOM 811 C CA . THR A 1 105 ? -5.082 -4.097 19.089 1.00 84.19 105 THR A CA 1
ATOM 812 C C . THR A 1 105 ? -4.628 -5.121 20.125 1.00 84.19 105 THR A C 1
ATOM 814 O O . THR A 1 105 ? -5.236 -5.233 21.183 1.00 84.19 105 THR A O 1
ATOM 817 N N . SER A 1 106 ? -3.564 -5.875 19.845 1.00 77.81 106 SER A N 1
ATOM 818 C CA . SER A 1 106 ? -3.008 -6.836 20.801 1.00 77.81 106 SER A CA 1
ATOM 819 C C . SER A 1 106 ? -2.207 -6.151 21.909 1.00 77.81 106 SER A C 1
ATOM 821 O O . SER A 1 106 ? -2.254 -6.609 23.044 1.00 77.81 106 SER A O 1
ATOM 823 N N . ALA A 1 107 ? -1.522 -5.038 21.616 1.00 64.69 107 ALA A N 1
ATOM 824 C CA . ALA A 1 107 ? -0.831 -4.237 22.630 1.00 64.69 107 ALA A CA 1
ATOM 825 C C . ALA A 1 107 ? -1.810 -3.542 23.596 1.00 64.69 107 ALA A C 1
ATOM 827 O O . ALA A 1 107 ? -1.520 -3.430 24.785 1.00 64.69 107 ALA A O 1
ATOM 828 N N . ASP A 1 108 ? -2.983 -3.133 23.107 1.00 56.59 108 ASP A N 1
ATOM 829 C CA . ASP A 1 108 ? -4.058 -2.550 23.925 1.00 56.59 108 ASP A CA 1
ATOM 830 C C . ASP A 1 108 ? -4.717 -3.577 24.869 1.00 56.59 108 ASP A C 1
ATOM 832 O O . ASP A 1 108 ? -5.214 -3.233 25.936 1.00 56.59 108 ASP A O 1
ATOM 836 N N . ARG A 1 109 ? -4.645 -4.872 24.526 1.00 52.66 109 ARG A N 1
ATOM 837 C CA . ARG A 1 109 ? -5.143 -5.986 25.354 1.00 52.66 109 ARG A CA 1
ATOM 838 C C . ARG A 1 109 ? -4.163 -6.470 26.415 1.00 52.66 109 ARG A C 1
ATOM 840 O O . ARG A 1 109 ? -4.471 -7.437 27.109 1.00 52.66 109 ARG A O 1
ATOM 847 N N . THR A 1 110 ? -3.001 -5.837 26.560 1.00 46.00 110 THR A N 1
ATOM 848 C CA . THR A 1 110 ? -2.120 -6.141 27.689 1.00 46.00 110 THR A CA 1
ATOM 849 C C . THR A 1 110 ? -2.806 -5.606 28.948 1.00 46.00 110 THR A C 1
ATOM 851 O O . THR A 1 110 ? -2.949 -4.385 29.057 1.00 46.00 110 THR A O 1
ATOM 854 N N . PRO A 1 111 ? -3.261 -6.451 29.896 1.00 45.28 111 PRO A N 1
ATOM 855 C CA . PRO A 1 111 ? -3.748 -5.933 31.162 1.00 45.28 111 PRO A CA 1
ATOM 856 C C . PRO A 1 111 ? -2.603 -5.128 31.770 1.00 45.28 111 PRO A C 1
ATOM 858 O O . PRO A 1 111 ? -1.505 -5.652 31.976 1.00 45.28 111 PRO A O 1
ATOM 861 N N . ARG A 1 112 ? -2.829 -3.834 32.021 1.00 48.78 112 ARG A N 1
ATOM 862 C CA . ARG A 1 112 ? -1.977 -3.107 32.956 1.00 48.78 112 ARG A CA 1
ATOM 863 C C . ARG A 1 112 ? -2.085 -3.876 34.267 1.00 48.78 112 ARG A C 1
ATOM 865 O O . ARG A 1 112 ? -3.097 -3.772 34.951 1.00 48.78 112 ARG A O 1
ATOM 872 N N . CYS A 1 113 ? -1.062 -4.657 34.606 1.00 45.09 113 CYS A N 1
ATOM 873 C CA . CYS A 1 113 ? -0.767 -4.929 36.001 1.00 45.09 113 CYS A CA 1
ATOM 874 C C . CYS A 1 113 ? -0.468 -3.564 36.611 1.00 45.09 113 CYS A C 1
ATOM 876 O O . CYS A 1 113 ? 0.656 -3.069 36.538 1.00 45.09 113 CYS A O 1
ATOM 878 N N . GLU A 1 114 ? -1.514 -2.910 37.106 1.00 52.34 114 GLU A N 1
ATOM 879 C CA . GLU A 1 114 ? -1.364 -1.828 38.053 1.00 52.34 114 GLU A CA 1
ATOM 880 C C . GLU A 1 114 ? -0.498 -2.397 39.184 1.00 52.34 114 GLU A C 1
ATOM 882 O O . GLU A 1 114 ? -0.844 -3.449 39.737 1.00 52.34 114 GLU A O 1
ATOM 887 N N . PRO A 1 115 ? 0.690 -1.825 39.451 1.00 59.50 115 PRO A N 1
ATOM 888 C CA . PRO A 1 115 ? 1.476 -2.279 40.582 1.00 59.50 115 PRO A CA 1
ATOM 889 C C . PRO A 1 115 ? 0.590 -2.127 41.823 1.00 59.50 115 PRO A C 1
ATOM 891 O O . PRO A 1 115 ? -0.036 -1.072 41.975 1.00 59.50 115 PRO A O 1
ATOM 894 N N . PRO A 1 116 ? 0.484 -3.153 42.689 1.00 59.34 116 PRO A N 1
ATOM 895 C CA . PRO A 1 116 ? -0.270 -3.004 43.922 1.00 59.34 116 PRO A CA 1
ATOM 896 C C . PRO A 1 116 ? 0.271 -1.773 44.663 1.00 59.34 116 PRO A C 1
ATOM 898 O O . PRO A 1 116 ? 1.490 -1.551 44.647 1.00 59.34 116 PRO A O 1
ATOM 901 N N . PRO A 1 117 ? -0.602 -0.948 45.272 1.00 58.28 117 PRO A N 1
ATOM 902 C CA . PRO A 1 117 ? -0.148 0.202 46.039 1.00 58.28 117 PRO A CA 1
ATOM 903 C C . PRO A 1 117 ? 0.913 -0.269 47.043 1.00 58.28 117 PRO A C 1
ATOM 905 O O . PRO A 1 117 ? 0.748 -1.349 47.624 1.00 58.28 117 PRO A O 1
ATOM 908 N N . PRO A 1 118 ? 2.019 0.479 47.224 1.00 52.00 118 PRO A N 1
ATOM 909 C CA . PRO A 1 118 ? 3.079 0.059 48.124 1.00 52.00 118 PRO A CA 1
ATOM 910 C C . PRO A 1 118 ? 2.472 -0.178 49.504 1.00 52.00 118 PRO A C 1
ATOM 912 O O . PRO A 1 118 ? 1.824 0.709 50.066 1.00 52.00 118 PRO A O 1
ATOM 915 N N . ALA A 1 119 ? 2.647 -1.397 50.019 1.00 51.00 119 ALA A N 1
ATOM 916 C CA . ALA A 1 119 ? 2.218 -1.754 51.358 1.00 51.00 119 ALA A CA 1
ATOM 917 C C . ALA A 1 119 ? 2.807 -0.729 52.331 1.00 51.00 119 ALA A C 1
ATOM 919 O O . ALA A 1 119 ? 4.023 -0.532 52.371 1.00 51.00 119 ALA A O 1
ATOM 920 N N . ALA A 1 120 ? 1.936 -0.045 53.075 1.00 49.50 120 ALA A N 1
ATOM 921 C CA . ALA A 1 120 ? 2.355 0.836 54.147 1.00 49.50 120 ALA A CA 1
ATOM 922 C C . ALA A 1 120 ? 3.268 0.033 55.079 1.00 49.50 120 ALA A C 1
ATOM 924 O O . ALA A 1 120 ? 2.835 -0.946 55.688 1.00 49.50 120 ALA A O 1
ATOM 925 N N . ALA A 1 121 ? 4.540 0.424 55.144 1.00 41.81 121 ALA A N 1
ATOM 926 C CA . ALA A 1 121 ? 5.493 -0.120 56.090 1.00 41.81 121 ALA A CA 1
ATOM 927 C C . ALA A 1 121 ? 5.001 0.234 57.498 1.00 41.81 121 ALA A C 1
ATOM 929 O O . ALA A 1 121 ? 5.212 1.340 57.994 1.00 41.81 121 ALA A O 1
ATOM 930 N N . THR A 1 122 ? 4.285 -0.694 58.128 1.00 44.41 122 THR A N 1
ATOM 931 C CA . THR A 1 122 ? 3.989 -0.639 59.554 1.00 44.41 122 THR A CA 1
ATOM 932 C C . THR A 1 122 ? 5.310 -0.701 60.304 1.00 44.41 122 THR A C 1
ATOM 934 O O . THR A 1 122 ? 6.006 -1.716 60.284 1.00 44.41 122 THR A O 1
ATOM 937 N N . ALA A 1 123 ? 5.651 0.425 60.922 1.00 44.22 123 ALA A N 1
ATOM 938 C CA . ALA A 1 123 ? 6.785 0.591 61.807 1.00 44.22 123 ALA A CA 1
ATOM 939 C C . ALA A 1 123 ? 6.762 -0.468 62.919 1.00 44.22 123 ALA A C 1
ATOM 941 O O . ALA A 1 123 ? 5.826 -0.522 63.717 1.00 44.22 123 ALA A O 1
ATOM 942 N N . ALA A 1 124 ? 7.814 -1.280 62.992 1.00 39.00 124 ALA A N 1
ATOM 943 C CA . ALA A 1 124 ? 8.154 -2.016 64.197 1.00 39.00 124 ALA A CA 1
ATOM 944 C C . ALA A 1 124 ? 8.995 -1.083 65.080 1.00 39.00 124 ALA A C 1
ATOM 946 O O . ALA A 1 124 ? 10.185 -0.895 64.843 1.00 39.00 124 ALA A O 1
ATOM 947 N N . ALA A 1 125 ? 8.351 -0.452 66.061 1.00 41.09 125 ALA A N 1
ATOM 948 C CA . ALA A 1 125 ? 9.031 0.163 67.192 1.00 41.09 125 ALA A CA 1
ATOM 949 C C . ALA A 1 125 ? 8.928 -0.807 68.373 1.00 41.09 125 ALA A C 1
ATOM 951 O O . ALA A 1 125 ? 7.854 -0.993 68.945 1.00 41.09 125 ALA A O 1
ATOM 952 N N . GLU A 1 126 ? 10.039 -1.458 68.708 1.00 39.28 126 GLU A N 1
ATOM 953 C CA . GLU A 1 126 ? 10.189 -2.157 69.980 1.00 39.28 126 GLU A CA 1
ATOM 954 C C . GLU A 1 126 ? 10.406 -1.144 71.109 1.00 39.28 126 GLU A C 1
ATOM 956 O O . GLU A 1 126 ? 11.206 -0.218 70.984 1.00 39.28 126 GLU A O 1
ATOM 961 N N . GLY A 1 127 ? 9.754 -1.389 72.248 1.00 36.19 127 GLY A N 1
ATOM 962 C CA . GLY A 1 127 ? 10.362 -1.087 73.541 1.00 36.19 127 GLY A CA 1
ATOM 963 C C . GLY A 1 127 ? 9.610 -0.141 74.478 1.00 36.19 127 GLY A C 1
ATOM 964 O O . GLY A 1 127 ? 9.823 1.065 74.474 1.00 36.19 127 GLY A O 1
ATOM 965 N N . THR A 1 128 ? 8.976 -0.779 75.466 1.00 37.16 128 THR A N 1
ATOM 966 C CA . THR A 1 128 ? 9.084 -0.484 76.913 1.00 37.16 128 THR A CA 1
ATOM 967 C C . THR A 1 128 ? 7.859 0.125 77.605 1.00 37.16 128 THR A C 1
ATOM 969 O O . THR A 1 128 ? 7.341 1.185 77.275 1.00 37.16 128 THR A O 1
ATOM 972 N N . ALA A 1 129 ? 7.428 -0.615 78.628 1.00 42.28 129 ALA A N 1
ATOM 973 C CA . ALA A 1 129 ? 6.347 -0.360 79.567 1.00 42.28 129 ALA A CA 1
ATOM 974 C C . ALA A 1 129 ? 6.521 0.928 80.394 1.00 42.28 129 ALA A C 1
ATOM 976 O O . ALA A 1 129 ? 7.645 1.315 80.688 1.00 42.28 129 ALA A O 1
ATOM 977 N N . SER A 1 130 ? 5.417 1.498 80.902 1.00 37.12 130 SER A N 1
ATOM 978 C CA . SER A 1 130 ? 5.081 1.498 82.344 1.00 37.12 130 SER A CA 1
ATOM 979 C C . SER A 1 130 ? 3.919 2.458 82.673 1.00 37.12 130 SER A C 1
ATOM 981 O O . SER A 1 130 ? 3.963 3.638 82.354 1.00 37.12 130 SER A O 1
ATOM 983 N N . ARG A 1 131 ? 2.912 1.913 83.372 1.00 43.53 131 ARG A N 1
ATOM 984 C CA . ARG A 1 131 ? 2.058 2.508 84.427 1.00 43.53 131 ARG A CA 1
ATOM 985 C C . ARG A 1 131 ? 1.486 3.934 84.247 1.00 43.53 131 ARG A C 1
ATOM 987 O O . ARG A 1 131 ? 2.199 4.913 84.419 1.00 43.53 131 ARG A O 1
ATOM 994 N N . SER A 1 132 ? 0.150 4.053 84.264 1.00 40.34 132 SER A N 1
ATOM 995 C CA . SER A 1 132 ? -0.639 4.463 85.458 1.00 40.34 132 SER A CA 1
ATOM 996 C C . SER A 1 132 ? -2.087 4.873 85.124 1.00 40.34 132 SER A C 1
ATOM 998 O O . SER A 1 132 ? -2.356 5.520 84.122 1.00 40.34 132 SER A O 1
ATOM 1000 N N . ARG A 1 133 ? -2.999 4.487 86.031 1.00 43.25 133 ARG A N 1
ATOM 1001 C CA . ARG A 1 133 ? -4.389 4.941 86.267 1.00 43.25 133 ARG A CA 1
ATOM 1002 C C . ARG A 1 133 ? -4.769 6.327 85.700 1.00 43.25 133 ARG A C 1
ATOM 1004 O O . ARG A 1 133 ? -4.084 7.300 85.988 1.00 43.25 133 ARG A O 1
ATOM 1011 N N . THR A 1 134 ? -5.999 6.485 85.196 1.00 41.25 134 THR A N 1
ATOM 1012 C CA . THR A 1 134 ? -7.187 6.915 85.982 1.00 41.25 134 THR A CA 1
ATOM 1013 C C . THR A 1 134 ? -8.421 7.079 85.077 1.00 41.25 134 THR A C 1
ATOM 1015 O O . THR A 1 134 ? -8.340 7.465 83.920 1.00 41.25 134 THR A O 1
ATOM 1018 N N . ILE A 1 135 ? -9.563 6.742 85.668 1.00 51.03 135 ILE A N 1
ATOM 1019 C CA . ILE A 1 135 ? -10.964 6.837 85.243 1.00 51.03 135 ILE A CA 1
ATOM 1020 C C . ILE A 1 135 ? -11.367 8.226 84.703 1.00 51.03 135 ILE A C 1
ATOM 1022 O O . ILE A 1 135 ? -11.059 9.226 85.345 1.00 51.03 135 ILE A O 1
ATOM 1026 N N . ARG A 1 136 ? -12.189 8.262 83.636 1.00 36.91 136 ARG A N 1
ATOM 1027 C CA . ARG A 1 136 ? -13.453 9.042 83.532 1.00 36.91 136 ARG A CA 1
ATOM 1028 C C . ARG A 1 136 ? -14.182 8.763 82.202 1.00 36.91 136 ARG A C 1
ATOM 1030 O O . ARG A 1 136 ? -13.704 9.125 81.136 1.00 36.91 136 ARG A O 1
ATOM 1037 N N . GLN A 1 137 ? -15.360 8.140 82.281 1.00 42.84 137 GLN A N 1
ATOM 1038 C CA . GLN A 1 137 ? -16.458 8.358 81.319 1.00 42.84 137 GLN A CA 1
ATOM 1039 C C . GLN A 1 137 ? -17.115 9.735 81.608 1.00 42.84 137 GLN A C 1
ATOM 1041 O O . GLN A 1 137 ? -16.787 10.343 82.630 1.00 42.84 137 GLN A O 1
ATOM 1046 N N . PRO A 1 138 ? -18.193 10.138 80.912 1.00 60.91 138 PRO A N 1
ATOM 1047 C CA . PRO A 1 138 ? -18.392 10.321 79.469 1.00 60.91 138 PRO A CA 1
ATOM 1048 C C . PRO A 1 138 ? -18.882 11.766 79.181 1.00 60.91 138 PRO A C 1
ATOM 1050 O O . PRO A 1 138 ? -19.262 12.484 80.100 1.00 60.91 138 PRO A O 1
ATOM 1053 N N . ALA A 1 139 ? -18.976 12.194 77.918 1.00 41.06 139 ALA A N 1
ATOM 1054 C CA . ALA A 1 139 ? -19.855 13.317 77.564 1.00 41.06 139 ALA A CA 1
ATOM 1055 C C . ALA A 1 139 ? -20.310 13.247 76.101 1.00 41.06 139 ALA A C 1
ATOM 1057 O O . ALA A 1 139 ? -19.547 13.497 75.173 1.00 41.06 139 ALA A O 1
ATOM 1058 N N . ARG A 1 140 ? -21.593 12.915 75.928 1.00 48.66 140 ARG A N 1
ATOM 1059 C CA . ARG A 1 140 ? -22.413 13.324 74.784 1.00 48.66 140 ARG A CA 1
ATOM 1060 C C . ARG A 1 140 ? -22.590 14.841 74.804 1.00 48.66 140 ARG A C 1
ATOM 1062 O O . ARG A 1 140 ? -22.885 15.335 75.878 1.00 48.66 140 ARG A O 1
ATOM 1069 N N . TYR A 1 141 ? -22.542 15.493 73.644 1.00 43.09 141 TYR A N 1
ATOM 1070 C CA . TYR A 1 141 ? -23.408 16.598 73.175 1.00 43.09 141 TYR A CA 1
ATOM 1071 C C . TYR A 1 141 ? -23.170 16.661 71.648 1.00 43.09 141 TYR A C 1
ATOM 1073 O O . TYR A 1 141 ? -22.025 16.744 71.226 1.00 43.09 141 TYR A O 1
ATOM 1081 N N . ALA A 1 142 ? -24.103 16.284 70.771 1.00 38.94 142 ALA A N 1
ATOM 1082 C CA . ALA A 1 142 ? -25.409 16.865 70.448 1.00 38.94 142 ALA A CA 1
ATOM 1083 C C . ALA A 1 142 ? -25.333 18.081 69.504 1.00 38.94 142 ALA A C 1
ATOM 1085 O O . ALA A 1 142 ? -24.691 19.079 69.806 1.00 38.94 142 ALA A O 1
ATOM 1086 N N . ASN A 1 143 ? -26.151 17.959 68.456 1.00 38.84 143 ASN A N 1
ATOM 1087 C CA . ASN A 1 143 ? -26.791 18.969 67.617 1.00 38.84 143 ASN A CA 1
ATOM 1088 C C . ASN A 1 143 ? -26.093 19.524 66.370 1.00 38.84 143 ASN A C 1
ATOM 1090 O O . ASN A 1 143 ? -25.025 20.122 66.408 1.00 38.84 143 ASN A O 1
ATOM 1094 N N . GLY A 1 144 ? -26.833 19.357 65.271 1.00 39.12 144 GLY A N 1
ATOM 1095 C CA . GLY A 1 144 ? -26.589 19.843 63.921 1.00 39.12 144 GLY A CA 1
ATOM 1096 C C . GLY A 1 144 ? -27.578 19.218 62.932 1.00 39.12 144 GLY A C 1
ATOM 1097 O O . GLY A 1 144 ? -27.161 18.708 61.900 1.00 39.12 144 GLY A O 1
ATOM 1098 N N . ASP A 1 145 ? -28.857 19.174 63.317 1.00 42.12 145 ASP A N 1
ATOM 1099 C CA . ASP A 1 145 ? -30.015 18.759 62.517 1.00 42.12 145 ASP A CA 1
ATOM 1100 C C . ASP A 1 145 ? -30.172 19.613 61.246 1.00 42.12 145 ASP A C 1
ATOM 1102 O O . ASP A 1 145 ? -29.866 20.807 61.251 1.00 42.12 145 ASP A O 1
ATOM 1106 N N . GLY A 1 146 ? -30.707 19.023 60.174 1.00 38.59 146 GLY A N 1
ATOM 1107 C CA . GLY A 1 146 ? -31.027 19.748 58.942 1.00 38.59 146 GLY A CA 1
ATOM 1108 C C . GLY A 1 146 ? -31.469 18.847 57.794 1.00 38.59 146 GLY A C 1
ATOM 1109 O O . GLY A 1 146 ? -30.798 18.765 56.769 1.00 38.59 146 GLY A O 1
ATOM 1110 N N . VAL A 1 147 ? -32.579 18.138 57.986 1.00 42.41 147 VAL A N 1
ATOM 1111 C CA . VAL A 1 147 ? -33.219 17.272 56.987 1.00 42.41 147 VAL A CA 1
ATOM 1112 C C . VAL A 1 147 ? -34.112 18.063 56.008 1.00 42.41 147 VAL A C 1
ATOM 1114 O O . VAL A 1 147 ? -34.663 19.100 56.361 1.00 42.41 147 VAL A O 1
ATOM 1117 N N . SER A 1 148 ? -34.332 17.455 54.834 1.00 40.12 148 SER A N 1
ATOM 1118 C CA . SER A 1 148 ? -35.528 17.509 53.961 1.00 40.12 148 SER A CA 1
ATOM 1119 C C . SER A 1 148 ? -35.669 18.545 52.828 1.00 40.12 148 SER A C 1
ATOM 1121 O O . SER A 1 148 ? -36.003 19.702 53.037 1.00 40.12 148 SER A O 1
ATOM 1123 N N . VAL A 1 149 ? -35.538 18.009 51.599 1.00 44.53 149 VAL A N 1
ATOM 1124 C CA . VAL A 1 149 ? -36.564 17.876 50.527 1.00 44.53 149 VAL A CA 1
ATOM 1125 C C . VAL A 1 149 ? -37.381 19.109 50.114 1.00 44.53 149 VAL A C 1
ATOM 1127 O O . VAL A 1 149 ? -38.142 19.642 50.913 1.00 44.53 149 VAL A O 1
ATOM 1130 N N . SER A 1 150 ? -37.384 19.411 48.802 1.00 40.84 150 SER A N 1
ATOM 1131 C CA . SER A 1 150 ? -38.592 19.400 47.935 1.00 40.84 150 SER A CA 1
ATOM 1132 C C . SER A 1 150 ? -38.280 19.759 46.470 1.00 40.84 150 SER A C 1
ATOM 1134 O O . SER A 1 150 ? -37.743 20.820 46.174 1.00 40.84 150 SER A O 1
ATOM 1136 N N . THR A 1 151 ? -38.667 18.872 45.549 1.00 46.78 151 THR A N 1
ATOM 1137 C CA . THR A 1 151 ? -39.082 19.188 44.162 1.00 46.78 151 THR A CA 1
ATOM 1138 C C . THR A 1 151 ? -40.499 19.796 44.208 1.00 46.78 151 THR A C 1
ATOM 1140 O O . THR A 1 151 ? -41.213 19.503 45.170 1.00 46.78 151 THR A O 1
ATOM 1143 N N . PRO A 1 152 ? -40.949 20.617 43.231 1.00 47.69 152 PRO A N 1
ATOM 1144 C CA . PRO A 1 152 ? -41.568 20.067 42.011 1.00 47.69 152 PRO A CA 1
ATOM 1145 C C . PRO A 1 152 ? -41.435 20.929 40.727 1.00 47.69 152 PRO A C 1
ATOM 1147 O O . PRO A 1 152 ? -40.797 21.976 40.700 1.00 47.69 152 PRO A O 1
ATOM 1150 N N . ALA A 1 153 ? -42.036 20.397 39.657 1.00 40.44 153 ALA A N 1
ATOM 1151 C CA . ALA A 1 153 ? -42.022 20.787 38.244 1.00 40.44 153 ALA A CA 1
ATOM 1152 C C . ALA A 1 153 ? -43.107 21.805 37.811 1.00 40.44 153 ALA A C 1
ATOM 1154 O O . ALA A 1 153 ? -44.037 22.051 38.573 1.00 40.44 153 ALA A O 1
ATOM 1155 N N . ALA A 1 154 ? -42.998 22.291 36.556 1.00 44.31 154 ALA A N 1
ATOM 1156 C CA . ALA A 1 154 ? -44.045 22.626 35.548 1.00 44.31 154 ALA A CA 1
ATOM 1157 C C . ALA A 1 154 ? -43.571 23.814 34.664 1.00 44.31 154 ALA A C 1
ATOM 1159 O O . ALA A 1 154 ? -43.161 24.836 35.198 1.00 44.31 154 ALA A O 1
ATOM 1160 N N . ASP A 1 155 ? -43.368 23.675 33.347 1.00 42.88 155 ASP A N 1
ATOM 1161 C CA . ASP A 1 155 ? -44.332 23.613 32.218 1.00 42.88 155 ASP A CA 1
ATOM 1162 C C . ASP A 1 155 ? -44.587 24.999 31.573 1.00 42.88 155 ASP A C 1
ATOM 1164 O O . ASP A 1 155 ? -44.975 25.930 32.278 1.00 42.88 155 ASP A O 1
ATOM 1168 N N . ARG A 1 156 ? -44.358 25.125 30.246 1.00 45.81 156 ARG A N 1
ATOM 1169 C CA . ARG A 1 156 ? -45.300 25.680 29.231 1.00 45.81 156 ARG A CA 1
ATOM 1170 C C . ARG A 1 156 ? -44.657 26.013 27.862 1.00 45.81 156 ARG A C 1
ATOM 1172 O O . ARG A 1 156 ? -43.901 26.965 27.724 1.00 45.81 156 ARG A O 1
ATOM 1179 N N . THR A 1 157 ? -44.994 25.179 26.874 1.00 44.03 157 THR A N 1
ATOM 1180 C CA . THR A 1 157 ? -45.733 25.429 25.604 1.00 44.03 157 THR A CA 1
ATOM 1181 C C . THR A 1 157 ? -45.528 26.686 24.727 1.00 44.03 157 THR A C 1
ATOM 1183 O O . THR A 1 157 ? -45.684 27.802 25.207 1.00 44.03 157 THR A O 1
ATOM 1186 N N . ALA A 1 158 ? -45.402 26.440 23.402 1.00 42.22 158 ALA A N 1
ATOM 1187 C CA . ALA A 1 158 ? -46.119 27.029 22.228 1.00 42.22 158 ALA A CA 1
ATOM 1188 C C . ALA A 1 158 ? -45.149 27.297 21.046 1.00 42.22 158 ALA A C 1
ATOM 1190 O O . ALA A 1 158 ? -44.204 28.059 21.189 1.00 42.22 158 ALA A O 1
ATOM 1191 N N . SER A 1 159 ? -45.178 26.543 19.936 1.00 44.25 159 SER A N 1
ATOM 1192 C CA . SER A 1 159 ? -46.102 26.619 18.779 1.00 44.25 159 SER A CA 1
ATOM 1193 C C . SER A 1 159 ? -46.137 27.977 18.070 1.00 44.25 159 SER A C 1
ATOM 1195 O O . SER A 1 159 ? -46.683 28.948 18.588 1.00 44.25 159 SER A O 1
ATOM 1197 N N . SER A 1 160 ? -45.622 27.994 16.841 1.00 50.62 160 SER A N 1
ATOM 1198 C CA . SER A 1 160 ? -46.076 28.805 15.703 1.00 50.62 160 SER A CA 1
ATOM 1199 C C . SER A 1 160 ? -45.724 28.063 14.419 1.00 50.62 160 SER A C 1
ATOM 1201 O O . SER A 1 160 ? -44.644 27.430 14.410 1.00 50.62 160 SER A O 1
#

Sequence (160 aa):
MATFQKGDSNRCRNAYEKVLHAQLARALLDPHKKNKHISVGRCRMLAVNHAVALPSYEELSAAGFDLDAVPRERWAVPDDCLRFVKKIAEEGLCTGPCRRCASVTSADRTPRCEPPPPAAATAAAEGTASRSRTIRQPARYANGDGVSVSTPAADRTASS

Secondary structure (DSSP, 8-state):
-----TTHHHHHHHHHHHHHHHHS-HHHH---TT-SS--HHHHHHHHHHTT--B--HHHHHHTTT-STTS-GGG-B--S-----HHHHHHH---SS--HHHHHHHHHHTS---PPPPPP-----------------------------------------

Organism: Emiliania huxleyi (NCBI:txid2903)

Radius of gyration: 34.06 Å; chains: 1; bounding box: 65×40×102 Å